Protein AF-A0A429Z694-F1 (afdb_monomer_lite)

Secondary structure (DSSP, 8-state):
-------TTTT--S-SEEEETT--TTSS-HHHHHHHT-TT-TTEEE--SS--EEE--SEEEE--SS-HHHHHHT-SS--TTT--HHHHHTT-S-EEEE-SSEEEEEEEETTTTEEEEP----EE----TTHHHHHHHTTTT--

Foldseek 3Di:
DDDDLQAPCQPPDQDQEEEAEADAAPSDAPVLLLLLLPQPDQANFGDYPPDGDGHNHNYYHYDHPDDLVVRQVPHPPDDPVPDDSLSNLVSDQWDWDDDPFWIWIWGQDPVVRDIDTDVDPGRGPPPDPVVVVVVVVVVVVPD

pLDDT: mean 74.24, std 19.43, range [31.03, 94.06]

Structure (mmCIF, N/CA/C/O backbone):
data_AF-A0A429Z694-F1
#
_entry.id   AF-A0A429Z694-F1
#
loop_
_atom_site.group_PDB
_atom_site.id
_atom_site.type_symbol
_atom_site.label_atom_id
_atom_site.label_alt_id
_atom_site.label_comp_id
_atom_site.label_asym_id
_atom_site.label_entity_id
_atom_site.label_seq_id
_atom_site.pdbx_PDB_ins_code
_atom_site.Cartn_x
_atom_site.Cartn_y
_atom_site.Cartn_z
_atom_site.occupancy
_atom_site.B_iso_or_equiv
_atom_site.auth_seq_id
_atom_site.auth_comp_id
_atom_site.auth_asym_id
_atom_site.auth_atom_id
_atom_site.pdbx_PDB_model_num
ATOM 1 N N . MET A 1 1 ? 11.829 -29.542 -0.706 1.00 31.03 1 MET A N 1
ATOM 2 C CA . MET A 1 1 ? 12.607 -29.026 -1.853 1.00 31.03 1 MET A CA 1
ATOM 3 C C . MET A 1 1 ? 12.353 -27.529 -1.932 1.00 31.03 1 MET A C 1
ATOM 5 O O . MET A 1 1 ? 11.199 -27.129 -1.916 1.00 31.03 1 MET A O 1
ATOM 9 N N . SER A 1 2 ? 13.403 -26.712 -1.870 1.00 41.84 2 SER A N 1
ATOM 10 C CA . SER A 1 2 ? 13.323 -25.251 -1.747 1.00 41.84 2 SER A CA 1
ATOM 11 C C . SER A 1 2 ? 12.949 -24.610 -3.086 1.00 41.84 2 SER A C 1
ATOM 13 O O . SER A 1 2 ? 13.814 -24.370 -3.930 1.00 41.84 2 SER A O 1
ATOM 15 N N . GLY A 1 3 ? 11.654 -24.370 -3.295 1.00 38.91 3 GLY A N 1
ATOM 16 C CA . GLY A 1 3 ? 11.150 -23.611 -4.436 1.00 38.91 3 GLY A CA 1
ATOM 17 C C . GLY A 1 3 ? 11.579 -22.153 -4.313 1.00 38.91 3 GLY A C 1
ATOM 18 O O . GLY A 1 3 ? 11.180 -21.458 -3.386 1.00 38.91 3 GLY A O 1
ATOM 19 N N . SER A 1 4 ? 12.451 -21.714 -5.216 1.00 44.25 4 SER A N 1
ATOM 20 C CA . SER A 1 4 ? 12.943 -20.340 -5.310 1.00 44.25 4 SER A CA 1
ATOM 21 C C . SER A 1 4 ? 11.768 -19.365 -5.485 1.00 44.25 4 SER A C 1
ATOM 23 O O . SER A 1 4 ? 11.182 -19.268 -6.564 1.00 44.25 4 SER A O 1
ATOM 25 N N . ASN A 1 5 ? 11.451 -18.666 -4.396 1.00 46.56 5 ASN A N 1
ATOM 26 C CA . ASN A 1 5 ? 10.331 -17.747 -4.192 1.00 46.56 5 ASN A CA 1
ATOM 27 C C . ASN A 1 5 ? 10.595 -16.341 -4.777 1.00 46.56 5 ASN A C 1
ATOM 29 O O . ASN A 1 5 ? 10.397 -15.342 -4.095 1.00 46.56 5 ASN A O 1
ATOM 33 N N . ASN A 1 6 ? 11.140 -16.259 -5.995 1.00 54.91 6 ASN A N 1
ATOM 34 C CA . ASN A 1 6 ? 11.692 -15.004 -6.529 1.00 54.91 6 ASN A CA 1
ATOM 35 C C . ASN A 1 6 ? 10.822 -14.309 -7.585 1.00 54.91 6 ASN A C 1
ATOM 37 O O . ASN A 1 6 ? 11.257 -13.301 -8.130 1.00 54.91 6 ASN A O 1
ATOM 41 N N . ASP A 1 7 ? 9.636 -14.827 -7.908 1.00 63.31 7 ASP A N 1
ATOM 42 C CA . ASP A 1 7 ? 8.807 -14.223 -8.955 1.00 63.31 7 ASP A CA 1
ATOM 43 C C . ASP A 1 7 ? 7.312 -14.550 -8.768 1.00 63.31 7 ASP A C 1
ATOM 45 O O . ASP A 1 7 ? 6.866 -15.625 -9.186 1.00 63.31 7 ASP A O 1
ATOM 49 N N . PRO A 1 8 ? 6.526 -13.653 -8.141 1.00 65.56 8 PRO A N 1
ATOM 50 C CA . PRO A 1 8 ? 5.093 -13.860 -7.934 1.00 65.56 8 PRO A CA 1
ATOM 51 C C . PRO A 1 8 ? 4.276 -13.857 -9.238 1.00 65.56 8 PRO A C 1
ATOM 53 O O . PRO A 1 8 ? 3.122 -14.275 -9.229 1.00 65.56 8 PRO A O 1
ATOM 56 N N . PHE A 1 9 ? 4.862 -13.451 -10.371 1.00 70.31 9 PHE A N 1
ATOM 57 C CA . PHE A 1 9 ? 4.170 -13.327 -11.657 1.00 70.31 9 PHE A CA 1
ATOM 58 C C . PHE A 1 9 ? 4.564 -14.413 -12.667 1.00 70.31 9 PHE A C 1
ATOM 60 O O . PHE A 1 9 ? 4.139 -14.378 -13.825 1.00 70.31 9 PHE A O 1
ATOM 67 N N . GLN A 1 10 ? 5.314 -15.433 -12.238 1.00 67.56 10 GLN A N 1
ATOM 68 C CA . GLN A 1 10 ? 5.791 -16.505 -13.114 1.00 67.56 10 GLN A CA 1
ATOM 69 C C . GLN A 1 10 ? 4.660 -17.195 -13.898 1.00 67.56 10 GLN A C 1
ATOM 71 O O . GLN A 1 10 ? 4.797 -17.455 -15.097 1.00 67.56 10 GLN A O 1
ATOM 76 N N . HIS A 1 11 ? 3.517 -17.423 -13.250 1.00 68.25 11 HIS A N 1
ATOM 77 C CA . HIS A 1 11 ? 2.340 -18.077 -13.833 1.00 68.25 11 HIS A CA 1
ATOM 78 C C . HIS A 1 11 ? 1.232 -17.100 -14.252 1.00 68.25 11 HIS A C 1
ATOM 80 O O . HIS A 1 11 ? 0.114 -17.522 -14.527 1.00 68.25 11 HIS A O 1
ATOM 86 N N . TYR A 1 12 ? 1.523 -15.797 -14.314 1.00 74.31 12 TYR A N 1
ATOM 87 C CA . TYR A 1 12 ? 0.561 -14.821 -14.816 1.00 74.31 12 TYR A CA 1
ATOM 88 C C . TYR A 1 12 ? 0.311 -15.050 -16.316 1.00 74.31 12 TYR A C 1
ATOM 90 O O . TYR A 1 12 ? 1.259 -15.189 -17.087 1.00 74.31 12 TYR A O 1
ATOM 98 N N . GLU A 1 13 ? -0.947 -15.108 -16.736 1.00 74.94 13 GLU A N 1
ATOM 99 C CA . GLU A 1 13 ? -1.385 -15.360 -18.120 1.00 74.94 13 GLU A CA 1
ATOM 100 C C . GLU A 1 13 ? -2.451 -14.336 -18.549 1.00 74.94 13 GLU A C 1
ATOM 102 O O . GLU A 1 13 ? -3.371 -14.651 -19.296 1.00 74.94 13 GLU A O 1
ATOM 107 N N . GLY A 1 14 ? -2.347 -13.095 -18.058 1.00 73.94 14 GLY A N 1
ATOM 108 C CA . GLY A 1 14 ? -3.289 -12.028 -18.414 1.00 73.94 14 GLY A CA 1
ATOM 109 C C . GLY A 1 14 ? -4.594 -12.066 -17.617 1.00 73.94 14 GLY A C 1
ATOM 110 O O . GLY A 1 14 ? -5.622 -11.597 -18.099 1.00 73.94 14 GLY A O 1
ATOM 111 N N . GLN A 1 15 ? -4.583 -12.632 -16.406 1.00 80.62 15 GLN A N 1
ATOM 112 C CA . GLN A 1 15 ? -5.759 -12.616 -15.538 1.00 80.62 15 GLN A CA 1
ATOM 113 C C . GLN A 1 15 ? -6.159 -11.171 -15.193 1.00 80.62 15 GLN A C 1
ATOM 115 O O . GLN A 1 15 ? -5.303 -10.321 -14.927 1.00 80.62 15 GLN A O 1
ATOM 120 N N . SER A 1 16 ? -7.469 -10.909 -15.165 1.00 80.88 16 SER A N 1
ATOM 121 C CA . SER A 1 16 ? -8.038 -9.600 -14.814 1.00 80.88 16 SER A CA 1
ATOM 122 C C . SER A 1 16 ? -7.928 -9.282 -13.321 1.00 80.88 16 SER A C 1
ATOM 124 O O . SER A 1 16 ? -7.855 -8.113 -12.948 1.00 80.88 16 SER A O 1
ATOM 126 N N . VAL A 1 17 ? -7.881 -10.310 -12.470 1.00 83.00 17 VAL A N 1
ATOM 127 C CA . VAL A 1 17 ? -7.754 -10.180 -11.015 1.00 83.00 17 VAL A CA 1
ATOM 128 C C . VAL A 1 17 ? -6.465 -10.842 -10.548 1.00 83.00 17 VAL A C 1
ATOM 130 O O . VAL A 1 17 ? -6.187 -11.988 -10.903 1.00 83.00 17 VAL A O 1
ATOM 133 N N . ILE A 1 18 ? -5.698 -10.130 -9.723 1.00 86.25 18 ILE A N 1
ATOM 134 C CA . ILE A 1 18 ? -4.485 -10.633 -9.074 1.00 86.25 18 ILE A CA 1
ATOM 135 C C . ILE A 1 18 ? -4.660 -10.557 -7.566 1.00 86.25 18 ILE A C 1
ATOM 137 O O . ILE A 1 18 ? -5.097 -9.538 -7.036 1.00 86.25 18 ILE A O 1
ATOM 141 N N . ILE A 1 19 ? -4.282 -11.631 -6.877 1.00 87.56 19 ILE A N 1
ATOM 142 C CA . ILE A 1 19 ? -4.252 -11.687 -5.417 1.00 87.56 19 ILE A CA 1
ATOM 143 C C . ILE A 1 19 ? -2.799 -11.886 -4.990 1.00 87.56 19 ILE A C 1
ATOM 145 O O . ILE A 1 19 ? -2.185 -12.903 -5.305 1.00 87.56 19 ILE A O 1
ATOM 149 N N . LEU A 1 20 ? -2.250 -10.898 -4.290 1.00 89.31 20 LEU A N 1
ATOM 150 C CA . LEU A 1 20 ? -0.939 -10.957 -3.655 1.00 89.31 20 LEU A CA 1
ATOM 151 C C . LEU A 1 20 ? -1.146 -11.275 -2.175 1.00 89.31 20 LEU A C 1
ATOM 153 O O . LEU A 1 20 ? -1.356 -10.374 -1.359 1.00 89.31 20 LEU A O 1
ATOM 157 N N . ASP A 1 21 ? -1.135 -12.566 -1.857 1.00 88.38 21 ASP A N 1
ATOM 158 C CA . ASP A 1 21 ? -1.363 -13.041 -0.495 1.00 88.38 21 ASP A CA 1
ATOM 159 C C . ASP A 1 21 ? -0.096 -12.939 0.371 1.00 88.38 21 ASP A C 1
ATOM 161 O O . ASP A 1 21 ? 1.019 -13.172 -0.098 1.00 88.38 21 ASP A O 1
ATOM 165 N N . GLU A 1 22 ? -0.279 -12.561 1.635 1.00 88.06 22 GLU A N 1
ATOM 166 C CA . GLU A 1 22 ? 0.765 -12.322 2.633 1.00 88.06 22 GLU A CA 1
ATOM 167 C C . GLU A 1 22 ? 1.960 -11.494 2.121 1.00 88.06 22 GLU A C 1
ATOM 169 O O . GLU A 1 22 ? 3.128 -11.811 2.385 1.00 88.06 22 GLU A O 1
ATOM 174 N N . LEU A 1 23 ? 1.700 -10.396 1.408 1.00 90.56 23 LEU A N 1
ATOM 175 C CA . LEU A 1 23 ? 2.763 -9.529 0.919 1.00 90.56 23 LEU A CA 1
ATOM 176 C C . LEU A 1 23 ? 3.540 -8.933 2.102 1.00 90.56 23 LEU A C 1
ATOM 178 O O . LEU A 1 23 ? 3.003 -8.211 2.944 1.00 90.56 23 LEU A O 1
ATOM 182 N N . ARG A 1 24 ? 4.846 -9.212 2.152 1.00 90.88 24 ARG A N 1
ATOM 183 C CA . ARG A 1 24 ? 5.773 -8.665 3.149 1.00 90.88 24 ARG A CA 1
ATOM 184 C C . ARG A 1 24 ? 6.727 -7.655 2.509 1.00 90.88 24 ARG A C 1
ATOM 186 O O . ARG A 1 24 ? 7.036 -7.757 1.318 1.00 90.88 24 ARG A O 1
ATOM 193 N N . PRO A 1 25 ? 7.259 -6.710 3.302 1.00 90.44 25 PRO A N 1
ATOM 194 C CA . PRO A 1 25 ? 8.284 -5.788 2.835 1.00 90.44 25 PRO A CA 1
ATOM 195 C C . PRO A 1 25 ? 9.484 -6.537 2.243 1.00 90.44 25 PRO A C 1
ATOM 197 O O . PRO A 1 25 ? 9.955 -7.516 2.826 1.00 90.44 25 PRO A O 1
ATOM 200 N N . ASN A 1 26 ? 10.023 -6.026 1.133 1.00 87.06 26 ASN A N 1
ATOM 201 C CA . ASN A 1 26 ? 11.171 -6.573 0.392 1.00 87.06 26 ASN A CA 1
ATOM 202 C C . ASN A 1 26 ? 10.927 -7.878 -0.395 1.00 87.06 26 ASN A C 1
ATOM 204 O O . ASN A 1 26 ? 11.887 -8.396 -0.959 1.00 87.06 26 ASN A O 1
ATOM 208 N N . ILE A 1 27 ? 9.696 -8.410 -0.466 1.00 87.19 27 ILE A N 1
ATOM 209 C CA . ILE A 1 27 ? 9.374 -9.489 -1.428 1.00 87.19 27 ILE A CA 1
ATOM 210 C C . ILE A 1 27 ? 9.410 -8.938 -2.858 1.00 87.19 27 ILE A C 1
ATOM 212 O O . ILE A 1 27 ? 10.035 -9.519 -3.739 1.00 87.19 27 ILE A O 1
ATOM 216 N N . ILE A 1 28 ? 8.752 -7.796 -3.067 1.00 86.69 28 ILE A N 1
ATOM 217 C CA . ILE A 1 28 ? 8.767 -7.039 -4.319 1.00 86.69 28 ILE A CA 1
ATOM 218 C C . ILE A 1 28 ? 9.567 -5.762 -4.061 1.00 86.69 28 ILE A C 1
ATOM 220 O O . ILE A 1 28 ? 9.393 -5.113 -3.024 1.00 86.69 28 ILE A O 1
ATOM 224 N N . ALA A 1 29 ? 10.463 -5.417 -4.984 1.00 88.00 29 ALA A N 1
ATOM 225 C CA . ALA A 1 29 ? 11.209 -4.167 -4.913 1.00 88.00 29 ALA A CA 1
ATOM 226 C C . ALA A 1 29 ? 10.244 -2.973 -4.958 1.00 88.00 29 ALA A C 1
ATOM 228 O O . ALA A 1 29 ? 9.230 -3.012 -5.651 1.00 88.00 29 ALA A O 1
ATOM 229 N N . TYR A 1 30 ? 10.543 -1.907 -4.217 1.00 89.88 30 TYR A N 1
ATOM 230 C CA . TYR A 1 30 ? 9.608 -0.793 -4.045 1.00 89.88 30 TYR A CA 1
ATOM 231 C C . TYR A 1 30 ? 9.190 -0.146 -5.371 1.00 89.88 30 TYR A C 1
ATOM 233 O O . TYR A 1 30 ? 8.007 0.058 -5.616 1.00 89.88 30 TYR A O 1
ATOM 241 N N . ASN A 1 31 ? 10.148 0.091 -6.264 1.00 87.38 31 ASN A N 1
ATOM 242 C CA . ASN A 1 31 ? 9.903 0.612 -7.606 1.00 87.38 31 ASN A CA 1
ATOM 243 C C . ASN A 1 31 ? 8.990 -0.303 -8.444 1.00 87.38 31 ASN A C 1
ATOM 245 O O . ASN A 1 31 ? 8.130 0.191 -9.168 1.00 87.38 31 ASN A O 1
ATOM 249 N N . GLU A 1 32 ? 9.156 -1.622 -8.342 1.00 84.81 32 GLU A N 1
ATOM 250 C CA . GLU A 1 32 ? 8.311 -2.594 -9.042 1.00 84.81 32 GLU A CA 1
ATOM 251 C C . GLU A 1 32 ? 6.906 -2.633 -8.437 1.00 84.81 32 GLU A C 1
ATOM 253 O O . GLU A 1 32 ? 5.923 -2.629 -9.172 1.00 84.81 32 GLU A O 1
ATOM 258 N N . LEU A 1 33 ? 6.794 -2.561 -7.108 1.00 89.00 33 LEU A N 1
ATOM 259 C CA . LEU A 1 33 ? 5.510 -2.453 -6.418 1.00 89.00 33 LEU A CA 1
ATOM 260 C C . LEU A 1 33 ? 4.745 -1.197 -6.857 1.00 89.00 33 LEU A C 1
ATOM 262 O O . LEU A 1 33 ? 3.551 -1.274 -7.131 1.00 89.00 33 LEU A O 1
ATOM 266 N N . LEU A 1 34 ? 5.427 -0.052 -6.970 1.00 89.50 34 LEU A N 1
ATOM 267 C CA . LEU A 1 34 ? 4.815 1.182 -7.463 1.00 89.50 34 LEU A CA 1
ATOM 268 C C . LEU A 1 34 ? 4.305 1.043 -8.899 1.00 89.50 34 LEU A C 1
ATOM 270 O O . LEU A 1 34 ? 3.248 1.584 -9.196 1.00 89.50 34 LEU A O 1
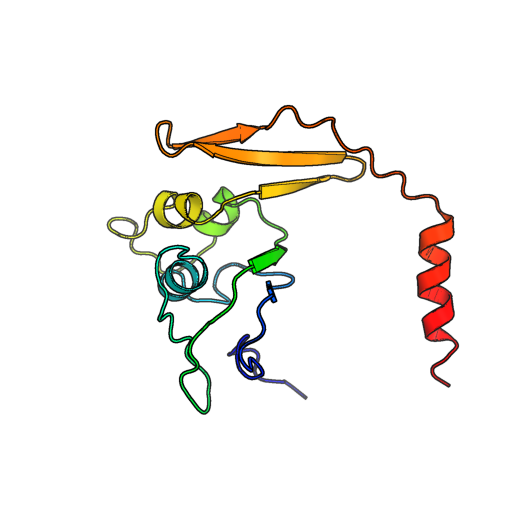ATOM 274 N N . LYS A 1 35 ? 5.021 0.331 -9.777 1.00 85.25 35 LYS A N 1
ATOM 275 C CA . LYS A 1 35 ? 4.559 0.079 -11.150 1.00 85.25 35 LYS A CA 1
ATOM 276 C C . LYS A 1 35 ? 3.343 -0.840 -11.171 1.00 85.25 35 LYS A C 1
ATOM 278 O O . LYS A 1 35 ? 2.374 -0.528 -11.845 1.00 85.25 35 LYS A O 1
ATOM 283 N N . ILE A 1 36 ? 3.387 -1.943 -10.422 1.00 84.56 36 ILE A N 1
ATOM 284 C CA . ILE A 1 36 ? 2.301 -2.934 -10.356 1.00 84.56 36 ILE A CA 1
ATOM 285 C C . ILE A 1 36 ? 0.999 -2.292 -9.877 1.00 84.56 36 ILE A C 1
ATOM 287 O O . ILE A 1 36 ? -0.061 -2.597 -10.409 1.00 84.56 36 ILE A O 1
ATOM 291 N N . LEU A 1 37 ? 1.078 -1.409 -8.880 1.00 87.31 37 LEU A N 1
ATOM 292 C CA . LEU A 1 37 ? -0.089 -0.742 -8.303 1.00 87.31 37 LEU A CA 1
ATOM 293 C C . LEU A 1 37 ? -0.455 0.565 -9.006 1.00 87.31 37 LEU A C 1
ATOM 295 O O . LEU A 1 37 ? -1.337 1.269 -8.531 1.00 87.31 37 LEU A O 1
ATOM 299 N N . ASP A 1 38 ? 0.228 0.942 -10.087 1.00 83.75 38 ASP A N 1
ATOM 300 C CA . ASP A 1 38 ? -0.072 2.191 -10.777 1.00 83.75 38 ASP A CA 1
ATOM 301 C C . ASP A 1 38 ? -1.358 2.064 -11.612 1.00 83.75 38 ASP A C 1
ATOM 303 O O . ASP A 1 38 ? -1.346 1.370 -12.632 1.00 83.75 38 ASP A O 1
ATOM 307 N N . PRO A 1 39 ? -2.454 2.762 -11.257 1.00 70.12 39 PRO A N 1
ATOM 308 C CA . PRO A 1 39 ? -3.701 2.683 -12.015 1.00 70.12 39 PRO A CA 1
ATOM 309 C C . PRO A 1 39 ? -3.610 3.361 -13.391 1.00 70.12 39 PRO A C 1
ATOM 311 O O . PRO A 1 39 ? -4.494 3.182 -14.226 1.00 70.12 39 PRO A O 1
ATOM 314 N N . HIS A 1 40 ? -2.576 4.171 -13.641 1.00 67.94 40 HIS A N 1
ATOM 315 C CA . HIS A 1 40 ? -2.434 4.950 -14.873 1.00 67.94 40 HIS A CA 1
ATOM 316 C C . HIS A 1 40 ? -1.509 4.306 -15.906 1.00 67.94 40 HIS A C 1
ATOM 318 O O . HIS A 1 40 ? -1.348 4.849 -17.001 1.00 67.94 40 HIS A O 1
ATOM 324 N N . THR A 1 41 ? -0.888 3.173 -15.577 1.00 60.97 41 THR A N 1
ATOM 325 C CA . THR A 1 41 ? 0.042 2.507 -16.489 1.00 60.97 41 THR A CA 1
ATOM 326 C C . THR A 1 41 ? -0.651 1.326 -17.160 1.00 60.97 41 THR A C 1
ATOM 328 O O . THR A 1 41 ? -0.876 0.293 -16.543 1.00 60.97 41 THR A O 1
ATOM 331 N N . PHE A 1 42 ? -0.975 1.472 -18.446 1.00 53.97 42 PHE A N 1
ATOM 332 C CA . PHE A 1 42 ? -1.599 0.411 -19.251 1.00 53.97 42 PHE A CA 1
ATOM 333 C C . PHE A 1 42 ? -0.599 -0.659 -19.728 1.00 53.97 42 PHE A C 1
ATOM 335 O O . PHE A 1 42 ? -1.006 -1.757 -20.091 1.00 53.97 42 PHE A O 1
ATOM 342 N N . ASP A 1 43 ? 0.704 -0.358 -19.671 1.00 55.69 43 ASP A N 1
ATOM 343 C CA . ASP A 1 43 ? 1.792 -1.201 -20.182 1.00 55.69 43 ASP A CA 1
ATOM 344 C C . ASP A 1 43 ? 2.795 -1.583 -19.077 1.00 55.69 43 ASP A C 1
ATOM 346 O O . ASP A 1 43 ? 4.015 -1.481 -19.247 1.00 55.69 43 ASP A O 1
ATOM 350 N N . VAL A 1 44 ? 2.311 -1.986 -17.895 1.00 57.06 44 VAL A N 1
ATOM 351 C CA . VAL A 1 44 ? 3.212 -2.468 -16.837 1.00 57.06 44 VAL A CA 1
ATOM 352 C C . VAL A 1 44 ? 3.751 -3.829 -17.251 1.00 57.06 44 VAL A C 1
ATOM 354 O O . VAL A 1 44 ? 3.050 -4.834 -17.236 1.00 57.06 44 VAL A O 1
ATOM 357 N N . VAL A 1 45 ? 5.024 -3.873 -17.616 1.00 57.12 45 VAL A N 1
ATOM 358 C CA . VAL A 1 45 ? 5.729 -5.125 -17.858 1.00 57.12 45 VAL A CA 1
ATOM 359 C C . VAL A 1 45 ? 6.291 -5.613 -16.534 1.00 57.12 45 VAL A C 1
ATOM 361 O O . VAL A 1 45 ? 7.225 -5.011 -16.004 1.00 57.12 45 VAL A O 1
ATOM 364 N N . VAL A 1 46 ? 5.741 -6.703 -16.007 1.00 58.53 46 VAL A N 1
ATOM 365 C CA . VAL A 1 46 ? 6.291 -7.315 -14.797 1.00 58.53 46 VAL A CA 1
ATOM 366 C C . VAL A 1 46 ? 7.370 -8.309 -15.197 1.00 58.53 46 VAL A C 1
ATOM 368 O O . VAL A 1 46 ? 7.177 -9.136 -16.098 1.00 58.53 46 VAL A O 1
ATOM 371 N N . SER A 1 47 ? 8.534 -8.196 -14.555 1.00 51.72 47 SER A N 1
ATOM 372 C CA . SER A 1 47 ? 9.653 -9.093 -14.815 1.00 51.72 47 SER A CA 1
ATOM 373 C C . SER A 1 47 ? 9.252 -10.518 -14.456 1.00 51.72 47 SER A C 1
ATOM 375 O O . SER A 1 47 ? 8.877 -10.764 -13.310 1.00 51.72 47 SER A O 1
ATOM 377 N N . SER A 1 48 ? 9.386 -11.449 -15.400 1.00 52.81 48 SER A N 1
ATOM 378 C CA . SER A 1 48 ? 9.324 -12.870 -15.086 1.00 52.81 48 SER A CA 1
ATOM 379 C C . SER A 1 48 ? 10.554 -13.616 -15.583 1.00 52.81 48 SER A C 1
ATOM 381 O O . SER A 1 48 ? 11.188 -13.205 -16.554 1.00 52.81 48 SER A O 1
ATOM 383 N N . ARG A 1 49 ? 10.899 -14.726 -14.911 1.00 44.62 49 ARG A N 1
ATOM 384 C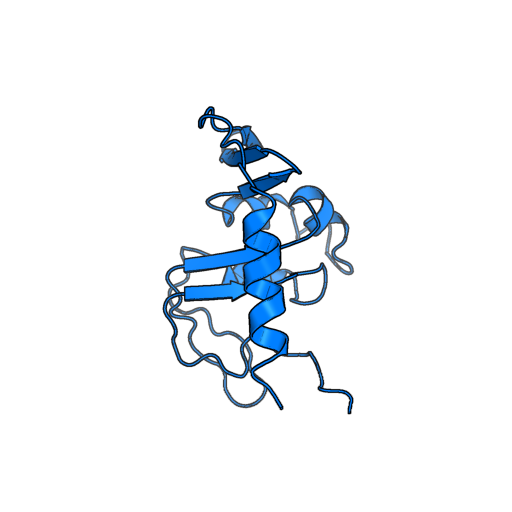 CA . ARG A 1 49 ? 12.106 -15.537 -15.171 1.00 44.62 49 ARG A CA 1
ATOM 385 C C . ARG A 1 49 ? 12.329 -15.932 -16.634 1.00 44.62 49 ARG A C 1
ATOM 387 O O . ARG A 1 49 ? 13.477 -16.161 -17.005 1.00 44.62 49 ARG A O 1
ATOM 394 N N . TYR A 1 50 ? 11.268 -16.040 -17.436 1.00 40.44 50 TYR A N 1
ATOM 395 C CA . TYR A 1 50 ? 11.364 -16.502 -18.825 1.00 40.44 50 TYR A CA 1
ATOM 396 C C . TYR A 1 50 ? 10.916 -15.462 -19.857 1.00 40.44 50 TYR A C 1
ATOM 398 O O . TYR A 1 50 ? 11.522 -15.399 -20.920 1.00 40.44 50 TYR A O 1
ATOM 406 N N . PHE A 1 51 ? 9.919 -14.623 -19.550 1.00 45.28 51 PHE A N 1
ATOM 407 C CA . PHE A 1 51 ? 9.456 -13.550 -20.435 1.00 45.28 51 PHE A CA 1
ATOM 408 C C . PHE A 1 51 ? 8.833 -12.413 -19.631 1.00 45.28 51 PHE A C 1
ATOM 410 O O . PHE A 1 51 ? 8.056 -12.647 -18.717 1.00 45.28 51 PHE A O 1
ATOM 417 N N . ASN A 1 52 ? 9.131 -11.183 -20.019 1.00 52.22 52 ASN A N 1
ATOM 418 C CA . ASN A 1 52 ? 8.424 -9.989 -19.581 1.00 52.22 52 ASN A CA 1
ATOM 419 C C . ASN A 1 52 ? 6.945 -10.071 -20.001 1.00 52.22 52 ASN A C 1
ATOM 421 O O . ASN A 1 52 ? 6.667 -10.218 -21.192 1.00 52.22 52 ASN A O 1
ATOM 425 N N . LYS A 1 53 ? 6.007 -10.006 -19.046 1.00 61.41 53 LYS A N 1
ATOM 426 C CA . LYS A 1 53 ? 4.567 -10.149 -19.325 1.00 61.41 53 LYS A CA 1
ATOM 427 C C . LYS A 1 53 ? 3.838 -8.818 -19.121 1.00 61.41 53 LYS A C 1
ATOM 429 O O . LYS A 1 53 ? 4.058 -8.190 -18.082 1.00 61.41 53 LYS A O 1
ATOM 434 N N . PRO A 1 54 ? 2.987 -8.382 -20.070 1.00 62.56 54 PRO A N 1
ATOM 435 C CA . PRO A 1 54 ? 2.145 -7.212 -19.867 1.00 62.56 54 PRO A CA 1
ATOM 436 C C . PRO A 1 54 ? 1.113 -7.533 -18.784 1.00 62.56 54 PRO A C 1
ATOM 438 O O . PRO A 1 54 ? 0.373 -8.508 -18.895 1.00 62.56 54 PRO A O 1
ATOM 441 N N . LEU A 1 55 ? 1.093 -6.738 -17.722 1.00 66.94 55 LEU A N 1
ATOM 442 C CA . LEU A 1 55 ? 0.100 -6.792 -16.662 1.00 66.94 55 LEU A CA 1
ATOM 443 C C . LEU A 1 55 ? -1.180 -6.134 -17.178 1.00 66.94 55 LEU A C 1
ATOM 445 O O . LEU A 1 55 ? -1.213 -4.931 -17.406 1.00 66.94 55 LEU A O 1
ATOM 449 N N . THR A 1 56 ? -2.232 -6.922 -17.372 1.00 68.44 56 THR A N 1
ATOM 450 C CA . THR A 1 56 ? -3.555 -6.442 -17.822 1.00 68.44 56 THR A CA 1
ATOM 451 C C . THR A 1 56 ? -4.585 -6.519 -16.691 1.00 68.44 56 THR A C 1
ATOM 453 O O . THR A 1 56 ? -5.792 -6.490 -16.920 1.00 68.44 56 THR A O 1
ATOM 456 N N . ALA A 1 57 ? -4.118 -6.670 -15.450 1.00 72.19 57 ALA A N 1
ATOM 457 C CA . ALA A 1 57 ? -4.993 -6.797 -14.299 1.00 72.19 57 ALA A CA 1
ATOM 458 C C . ALA A 1 57 ? -5.755 -5.493 -14.059 1.00 72.19 57 ALA A C 1
ATOM 460 O O . ALA A 1 57 ? -5.165 -4.426 -13.920 1.00 72.19 57 ALA A O 1
ATOM 461 N N . THR A 1 58 ? -7.076 -5.602 -13.983 1.00 79.00 58 THR A N 1
ATOM 462 C CA . THR A 1 58 ? -7.974 -4.500 -13.633 1.00 79.00 58 THR A CA 1
ATOM 463 C C . THR A 1 58 ? -8.132 -4.364 -12.124 1.00 79.00 58 THR A C 1
ATOM 465 O O . THR A 1 58 ? -8.524 -3.310 -11.638 1.00 79.00 58 THR A O 1
ATOM 468 N N . THR A 1 59 ? -7.875 -5.438 -11.371 1.00 83.94 59 THR A N 1
ATOM 469 C CA . THR A 1 59 ? -8.053 -5.465 -9.917 1.00 83.94 59 THR A CA 1
ATOM 470 C C . THR A 1 59 ? -6.908 -6.214 -9.255 1.00 83.94 59 THR A C 1
ATOM 472 O O . THR A 1 59 ? -6.610 -7.356 -9.606 1.00 83.94 59 THR A O 1
ATOM 475 N N . ILE A 1 60 ? -6.288 -5.577 -8.263 1.00 88.44 60 ILE A N 1
ATOM 476 C CA . ILE A 1 60 ? -5.213 -6.161 -7.463 1.00 88.44 60 ILE A CA 1
ATOM 477 C C . ILE A 1 60 ? -5.648 -6.134 -6.003 1.00 88.44 60 ILE A C 1
ATOM 479 O O . ILE A 1 60 ? -5.925 -5.076 -5.445 1.00 88.44 60 ILE A O 1
ATOM 483 N N . ILE A 1 61 ? -5.701 -7.308 -5.387 1.00 91.00 61 ILE A N 1
ATOM 484 C CA . ILE A 1 61 ? -5.999 -7.478 -3.968 1.00 91.00 61 ILE A CA 1
ATOM 485 C C . ILE A 1 61 ? -4.700 -7.865 -3.278 1.00 91.00 61 ILE A C 1
ATOM 487 O O . ILE A 1 61 ? -4.030 -8.809 -3.690 1.00 91.00 61 ILE A O 1
ATOM 491 N N . ILE A 1 62 ? -4.343 -7.141 -2.223 1.00 92.75 62 ILE A N 1
ATOM 492 C CA . ILE A 1 62 ? -3.148 -7.415 -1.428 1.00 92.75 62 ILE A CA 1
ATOM 493 C C . ILE A 1 62 ? -3.584 -7.713 -0.004 1.00 92.75 62 ILE A C 1
ATOM 495 O O . ILE A 1 62 ? -4.300 -6.914 0.600 1.00 92.75 62 ILE A O 1
ATOM 499 N N . THR A 1 63 ? -3.105 -8.817 0.557 1.00 93.12 63 THR A N 1
ATOM 500 C CA . THR A 1 63 ? -3.200 -9.068 1.997 1.00 93.12 63 THR A CA 1
ATOM 501 C C . THR A 1 63 ? -1.818 -8.872 2.617 1.00 93.12 63 THR A C 1
ATOM 503 O O . THR A 1 63 ? -0.787 -9.223 2.044 1.00 93.12 63 THR A O 1
ATOM 506 N N . THR A 1 64 ? -1.765 -8.234 3.782 1.00 94.06 64 THR A N 1
ATOM 507 C CA . THR A 1 64 ? -0.511 -7.964 4.495 1.00 94.06 64 THR A CA 1
ATOM 508 C C . THR A 1 64 ? -0.780 -7.917 5.997 1.00 94.06 64 THR A C 1
ATOM 510 O O . THR A 1 64 ? -1.807 -7.381 6.415 1.00 94.06 64 THR A O 1
ATOM 513 N N . PRO A 1 65 ? 0.139 -8.425 6.840 1.00 92.62 65 PRO A N 1
ATOM 514 C CA . PRO A 1 65 ? 0.027 -8.295 8.292 1.00 92.62 65 PRO A CA 1
ATOM 515 C C . PRO A 1 65 ? 0.394 -6.887 8.798 1.00 92.62 65 PRO A C 1
ATOM 517 O O . PRO A 1 65 ? 0.366 -6.644 10.004 1.00 92.62 65 PRO A O 1
ATOM 520 N N . TYR A 1 66 ? 0.803 -5.973 7.912 1.00 92.69 66 TYR A N 1
ATOM 521 C CA . TYR A 1 66 ? 1.257 -4.630 8.265 1.00 92.69 66 TYR A CA 1
ATOM 522 C C . TYR A 1 66 ? 0.329 -3.553 7.698 1.00 92.69 66 TYR A C 1
ATOM 524 O O . TYR A 1 66 ? -0.001 -3.620 6.512 1.00 92.69 66 TYR A O 1
ATOM 532 N N . PRO A 1 67 ? -0.003 -2.506 8.478 1.00 91.81 67 PRO A N 1
ATOM 533 C CA . PRO A 1 67 ? -0.638 -1.316 7.923 1.00 91.81 67 PRO A CA 1
ATOM 534 C C . PRO A 1 67 ? 0.309 -0.616 6.926 1.00 91.81 67 PRO A C 1
ATOM 536 O O . PRO A 1 67 ? 1.531 -0.724 7.084 1.00 91.81 67 PRO A O 1
ATOM 539 N N . PRO A 1 68 ? -0.209 0.147 5.940 1.00 92.31 68 PRO A N 1
ATOM 540 C CA . PRO A 1 68 ? 0.595 0.722 4.852 1.00 92.31 68 PRO A CA 1
ATOM 541 C C . PRO A 1 68 ? 1.823 1.521 5.306 1.00 92.31 68 PRO A C 1
ATOM 543 O O . PRO A 1 68 ? 2.898 1.389 4.723 1.00 92.31 68 PRO A O 1
ATOM 546 N N . TYR A 1 69 ? 1.693 2.297 6.386 1.00 91.50 69 TYR A N 1
ATOM 547 C CA . TYR A 1 69 ? 2.805 3.054 6.967 1.00 91.50 69 TYR A CA 1
ATOM 548 C C . TYR A 1 69 ? 3.933 2.156 7.468 1.00 91.50 69 TYR A C 1
ATOM 550 O O . TYR A 1 69 ? 5.092 2.322 7.086 1.00 91.50 69 TYR A O 1
ATOM 558 N N . LEU A 1 70 ? 3.583 1.150 8.269 1.00 92.62 70 LEU A N 1
ATOM 559 C CA . LEU A 1 70 ? 4.560 0.218 8.816 1.00 92.62 70 LEU A CA 1
ATOM 560 C C . LEU A 1 70 ? 5.153 -0.678 7.722 1.00 92.62 70 LEU A C 1
ATOM 562 O O . LEU A 1 70 ? 6.311 -1.082 7.817 1.00 92.62 70 LEU A O 1
ATOM 566 N N . PHE A 1 71 ? 4.369 -0.989 6.685 1.00 93.81 71 PHE A N 1
ATOM 567 C CA . PHE A 1 71 ? 4.856 -1.700 5.510 1.00 93.81 71 PHE A CA 1
ATOM 568 C C . PHE A 1 71 ? 5.987 -0.912 4.843 1.00 93.81 71 PHE A C 1
ATOM 570 O O . PHE A 1 71 ? 7.071 -1.466 4.672 1.00 93.81 71 PHE A O 1
ATOM 577 N N . PHE A 1 72 ? 5.764 0.375 4.542 1.00 92.50 72 PHE A N 1
ATOM 578 C CA . PHE A 1 72 ? 6.764 1.249 3.923 1.00 92.50 72 PHE A CA 1
ATOM 579 C C . PHE A 1 72 ? 8.021 1.401 4.791 1.00 92.50 72 PHE A C 1
ATOM 581 O O . PHE A 1 72 ? 9.128 1.207 4.296 1.00 92.50 72 PHE A O 1
ATOM 588 N N . GLU A 1 73 ? 7.870 1.657 6.095 1.00 91.81 73 GLU A N 1
ATOM 589 C CA . GLU A 1 73 ? 9.010 1.795 7.017 1.00 91.81 73 GLU A CA 1
ATOM 590 C C . GLU A 1 73 ? 9.905 0.550 7.089 1.00 91.81 73 GLU A C 1
ATOM 592 O O . GLU A 1 73 ? 11.101 0.649 7.369 1.00 91.81 73 GLU A O 1
ATOM 597 N N . LYS A 1 74 ? 9.332 -0.636 6.868 1.00 93.19 74 LYS A N 1
ATOM 598 C CA . LYS A 1 74 ? 10.051 -1.915 6.923 1.00 93.19 74 LYS A CA 1
ATOM 599 C C . LYS A 1 74 ? 10.747 -2.283 5.608 1.00 93.19 74 LYS A C 1
ATOM 601 O O . LYS A 1 74 ? 11.473 -3.287 5.577 1.00 93.19 74 LYS A O 1
ATOM 606 N N . ILE A 1 75 ? 10.549 -1.517 4.536 1.00 92.25 75 ILE A N 1
ATOM 607 C CA . ILE A 1 75 ? 11.292 -1.707 3.288 1.00 92.25 75 ILE A CA 1
ATOM 608 C C . ILE A 1 75 ? 12.736 -1.238 3.506 1.00 92.25 75 ILE A C 1
ATOM 610 O O . ILE A 1 75 ? 13.001 -0.158 4.029 1.00 92.25 75 ILE A O 1
ATOM 614 N N . LYS A 1 76 ? 13.692 -2.086 3.137 1.00 90.38 76 LYS A N 1
ATOM 615 C CA . LYS A 1 76 ? 15.126 -1.838 3.270 1.00 90.38 76 LYS A CA 1
ATOM 616 C C . LYS A 1 76 ? 15.685 -1.323 1.947 1.00 90.38 76 LYS A C 1
ATOM 618 O O . LYS A 1 76 ? 15.217 -1.710 0.885 1.00 90.38 76 LYS A O 1
ATOM 623 N N . GLY A 1 77 ? 16.733 -0.504 2.024 1.00 86.94 77 GLY A N 1
ATOM 624 C CA . GLY A 1 77 ? 17.444 -0.018 0.837 1.00 86.94 77 GLY A CA 1
ATOM 625 C C . GLY A 1 77 ? 16.725 1.089 0.063 1.00 86.94 77 GLY A C 1
ATOM 626 O O . GLY A 1 77 ? 17.106 1.348 -1.070 1.00 86.94 77 GLY A O 1
ATOM 627 N N . LEU A 1 78 ? 15.715 1.726 0.665 1.00 88.75 78 LEU A N 1
ATOM 628 C CA . LEU A 1 78 ? 15.075 2.914 0.101 1.00 88.75 78 LEU A CA 1
ATOM 629 C C . LEU A 1 78 ? 15.994 4.132 0.185 1.00 88.75 78 LEU A C 1
ATOM 631 O O . LEU A 1 78 ? 16.624 4.372 1.224 1.00 88.75 78 LEU A O 1
ATOM 635 N N . ASP A 1 79 ? 15.992 4.935 -0.872 1.00 89.12 79 ASP A N 1
ATOM 636 C CA . ASP A 1 79 ? 16.562 6.273 -0.850 1.00 89.12 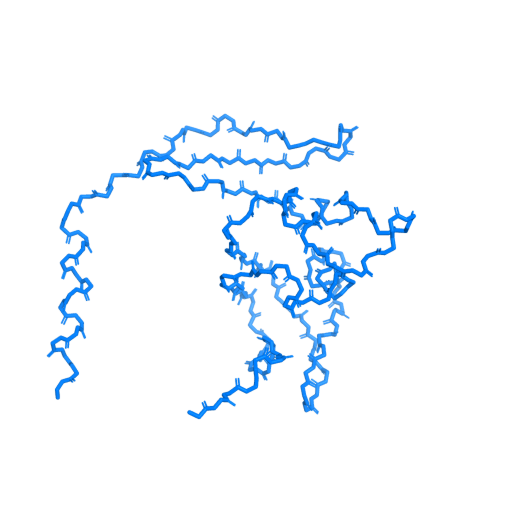79 ASP A CA 1
ATOM 637 C C . ASP A 1 79 ? 15.551 7.219 -0.201 1.00 89.12 79 ASP A C 1
ATOM 639 O O . ASP A 1 79 ? 14.558 7.608 -0.803 1.00 89.12 79 ASP A O 1
ATOM 643 N N . LYS A 1 80 ? 15.790 7.620 1.048 1.00 83.31 80 LYS A N 1
ATOM 644 C CA . LYS A 1 80 ? 14.844 8.464 1.792 1.00 83.31 80 LYS A CA 1
ATOM 645 C C . LYS A 1 80 ? 14.658 9.859 1.191 1.00 83.31 80 LYS A C 1
ATOM 647 O O . LYS A 1 80 ? 13.707 10.543 1.582 1.00 83.31 80 LYS A O 1
ATOM 652 N N . GLU A 1 81 ? 15.535 10.319 0.300 1.00 84.50 81 GLU A N 1
ATOM 653 C CA . GLU A 1 81 ? 15.368 11.599 -0.390 1.00 84.50 81 GLU A CA 1
ATOM 654 C C . GLU A 1 81 ? 14.356 11.486 -1.534 1.00 84.50 81 GLU A C 1
ATOM 656 O O . GLU A 1 81 ? 13.532 12.389 -1.698 1.00 84.50 81 GLU A O 1
ATOM 661 N N . ILE A 1 82 ? 14.356 10.352 -2.240 1.00 86.69 82 ILE A N 1
ATOM 662 C CA . ILE A 1 82 ? 13.578 10.116 -3.465 1.00 86.69 82 ILE A CA 1
ATOM 663 C C . ILE A 1 82 ? 12.329 9.263 -3.201 1.00 86.69 82 ILE A C 1
ATOM 665 O O . ILE A 1 82 ? 11.231 9.615 -3.643 1.00 86.69 82 ILE A O 1
ATOM 669 N N . ASP A 1 83 ? 12.481 8.162 -2.469 1.00 89.38 83 ASP A N 1
ATOM 670 C CA . ASP A 1 83 ? 11.425 7.208 -2.142 1.00 89.38 83 ASP A CA 1
ATOM 671 C C . ASP A 1 83 ? 10.592 7.735 -0.976 1.00 89.38 83 ASP A C 1
ATOM 673 O O . ASP A 1 83 ? 11.053 7.876 0.164 1.00 89.38 83 ASP A O 1
ATOM 677 N N . LYS A 1 84 ? 9.326 8.040 -1.261 1.00 92.06 84 LYS A N 1
ATOM 678 C CA . LYS A 1 84 ? 8.411 8.647 -0.292 1.00 92.06 84 LYS A CA 1
ATOM 679 C C . LYS A 1 84 ? 7.164 7.805 -0.145 1.00 92.06 84 LYS A C 1
ATOM 681 O O . LYS A 1 84 ? 6.553 7.416 -1.132 1.00 92.06 84 LYS A O 1
ATOM 686 N N . ALA A 1 85 ? 6.709 7.635 1.092 1.00 90.19 85 ALA A N 1
ATOM 687 C CA . ALA A 1 85 ? 5.553 6.802 1.401 1.00 90.19 85 ALA A CA 1
ATOM 688 C C . ALA A 1 85 ? 4.289 7.195 0.608 1.00 90.19 85 ALA A C 1
ATOM 690 O O . ALA A 1 85 ? 3.568 6.321 0.128 1.00 90.19 85 ALA A O 1
ATOM 691 N N . PHE A 1 86 ? 4.080 8.497 0.366 1.00 90.44 86 PHE A N 1
ATOM 692 C CA . PHE A 1 86 ? 2.953 9.000 -0.429 1.00 90.44 86 PHE A CA 1
ATOM 693 C C . PHE A 1 86 ? 2.913 8.431 -1.861 1.00 90.44 86 PHE A C 1
ATOM 695 O O . PHE A 1 86 ? 1.835 8.329 -2.445 1.00 90.44 86 PHE A O 1
ATOM 702 N N . GLN A 1 87 ? 4.058 8.045 -2.446 1.00 90.44 87 GLN A N 1
ATOM 703 C CA . GLN A 1 87 ? 4.104 7.430 -3.778 1.00 90.44 87 GLN A CA 1
ATOM 704 C C . GLN A 1 87 ? 3.350 6.098 -3.781 1.00 90.44 87 GLN A C 1
ATOM 706 O O . GLN A 1 87 ? 2.640 5.803 -4.742 1.00 90.44 87 GLN A O 1
ATOM 711 N N . LEU A 1 88 ? 3.459 5.330 -2.695 1.00 91.88 88 LEU A N 1
ATOM 712 C CA . LEU A 1 88 ? 2.693 4.104 -2.506 1.00 91.88 88 LEU A CA 1
ATOM 713 C C . LEU A 1 88 ? 1.244 4.422 -2.145 1.00 91.88 88 LEU A C 1
ATOM 715 O O . LEU A 1 88 ? 0.337 3.868 -2.749 1.00 91.88 88 LEU A O 1
ATOM 719 N N . TYR A 1 89 ? 1.013 5.333 -1.198 1.00 92.19 89 TYR A N 1
ATOM 720 C CA . TYR A 1 89 ? -0.335 5.588 -0.682 1.00 92.19 89 TYR A CA 1
ATOM 721 C C . TYR A 1 89 ? -1.311 6.077 -1.752 1.00 92.19 89 TYR A C 1
ATOM 723 O O . TYR A 1 89 ? -2.454 5.641 -1.772 1.00 92.19 89 TYR A O 1
ATOM 731 N N . ARG A 1 90 ? -0.846 6.892 -2.706 1.00 89.88 90 ARG A N 1
ATOM 732 C CA . ARG A 1 90 ? -1.653 7.365 -3.845 1.00 89.88 90 ARG A CA 1
ATOM 733 C C . ARG A 1 90 ? -2.100 6.266 -4.815 1.00 89.88 90 ARG A C 1
ATOM 735 O O . ARG A 1 90 ? -2.930 6.536 -5.673 1.00 89.88 90 ARG A O 1
ATOM 742 N N . ARG A 1 91 ? -1.510 5.075 -4.719 1.00 90.38 91 ARG A N 1
ATOM 743 C CA . ARG A 1 91 ? -1.832 3.890 -5.527 1.00 90.38 91 ARG A CA 1
ATOM 744 C C . ARG A 1 91 ? -2.727 2.899 -4.779 1.00 90.38 91 ARG A C 1
ATOM 746 O O . ARG A 1 91 ? -3.130 1.890 -5.342 1.00 90.38 91 ARG A O 1
ATOM 753 N N . LEU A 1 92 ? -3.025 3.171 -3.508 1.00 91.00 92 LEU A N 1
ATOM 754 C CA . LEU A 1 92 ? -3.940 2.374 -2.702 1.00 91.00 92 LEU A CA 1
ATOM 755 C C . LEU A 1 92 ? -5.326 3.013 -2.775 1.00 91.00 92 LEU A C 1
ATOM 757 O O . LEU A 1 92 ? -5.577 4.024 -2.126 1.00 91.00 92 LEU A O 1
ATOM 761 N N . GLU A 1 93 ? -6.211 2.422 -3.574 1.00 90.12 93 GLU A N 1
ATOM 762 C CA . GLU A 1 93 ? -7.583 2.915 -3.738 1.00 90.12 93 GLU A CA 1
ATOM 763 C C . GLU A 1 93 ? -8.405 2.731 -2.456 1.00 90.12 93 GLU A C 1
ATOM 765 O O . GLU A 1 93 ? -9.037 3.667 -1.974 1.00 90.12 93 GLU A O 1
ATOM 770 N N . LYS A 1 94 ? -8.345 1.534 -1.865 1.00 90.25 94 LYS A N 1
ATOM 771 C CA . LYS A 1 94 ? -9.047 1.196 -0.627 1.00 90.25 94 LYS A CA 1
ATOM 772 C C . LYS A 1 94 ? -8.158 0.360 0.280 1.00 90.25 94 LYS A C 1
ATOM 774 O O . LYS A 1 94 ? -7.456 -0.542 -0.175 1.00 90.25 94 LYS A O 1
ATOM 779 N N . ILE A 1 95 ? -8.216 0.643 1.576 1.00 93.00 95 ILE A N 1
ATOM 780 C CA . ILE A 1 95 ? -7.540 -0.136 2.613 1.00 93.00 95 ILE A CA 1
ATOM 781 C C . ILE A 1 95 ? -8.592 -0.652 3.579 1.00 93.00 95 ILE A C 1
ATOM 783 O O . ILE A 1 95 ? -9.415 0.113 4.072 1.00 93.00 95 ILE A O 1
ATOM 787 N N . ILE A 1 96 ? -8.545 -1.947 3.867 1.00 92.50 96 ILE A N 1
ATOM 788 C CA . ILE A 1 96 ? -9.446 -2.586 4.821 1.00 92.50 96 ILE A CA 1
ATOM 789 C C . ILE A 1 96 ? -8.597 -3.108 5.972 1.00 92.50 96 ILE A C 1
ATOM 791 O O . ILE A 1 96 ? -7.783 -4.016 5.800 1.00 92.50 96 ILE A O 1
ATOM 795 N N . GLU A 1 97 ? -8.771 -2.524 7.153 1.00 91.44 97 GLU A N 1
ATOM 796 C CA . GLU A 1 97 ? -8.199 -3.057 8.380 1.00 91.44 97 GLU A CA 1
ATOM 797 C C . GLU A 1 97 ? -9.135 -4.130 8.933 1.00 91.44 97 GLU A C 1
ATOM 799 O O . GLU A 1 97 ? -10.248 -3.851 9.386 1.00 91.44 97 GLU A O 1
ATOM 804 N N . VAL A 1 98 ? -8.660 -5.372 8.902 1.00 89.94 98 VAL A N 1
ATOM 805 C CA . VAL A 1 98 ? -9.360 -6.510 9.487 1.00 89.94 98 VAL A CA 1
ATOM 806 C C . VAL A 1 98 ? -8.957 -6.630 10.952 1.00 89.94 98 VAL A C 1
ATOM 808 O O . VAL A 1 98 ? -7.803 -6.919 11.272 1.00 89.94 98 VAL A O 1
ATOM 811 N N . ARG A 1 99 ? -9.913 -6.432 11.857 1.00 87.19 99 ARG A N 1
ATOM 812 C CA . ARG A 1 99 ? -9.774 -6.762 13.280 1.00 87.19 99 ARG A CA 1
ATOM 813 C C . ARG A 1 99 ? -10.645 -7.969 13.604 1.00 87.19 99 ARG A C 1
ATOM 815 O O . ARG A 1 99 ? -11.436 -8.415 12.783 1.00 87.19 99 ARG A O 1
ATOM 822 N N . LYS A 1 100 ? -10.505 -8.484 14.827 1.00 84.75 100 LYS A N 1
ATOM 823 C CA . LYS A 1 100 ? -11.168 -9.716 15.278 1.00 84.75 100 LYS A CA 1
ATOM 824 C C . LYS A 1 100 ? -12.660 -9.775 14.922 1.00 84.75 100 LYS A C 1
ATOM 826 O O . LYS A 1 100 ? -13.104 -10.776 14.379 1.00 84.75 100 LYS A O 1
ATOM 831 N N . ASP A 1 101 ? -13.389 -8.700 15.207 1.00 85.38 101 ASP A N 1
ATOM 832 C CA . ASP A 1 101 ? -14.849 -8.675 15.077 1.00 85.38 101 ASP A CA 1
ATOM 833 C C . ASP A 1 101 ? -15.336 -7.594 14.106 1.00 85.38 101 ASP A C 1
ATOM 835 O O . ASP A 1 101 ? -16.541 -7.442 13.926 1.00 85.38 101 ASP A O 1
ATOM 839 N N . ILE A 1 102 ? -14.428 -6.801 13.528 1.00 85.06 102 ILE A N 1
ATOM 840 C CA . ILE A 1 102 ? -14.781 -5.604 12.763 1.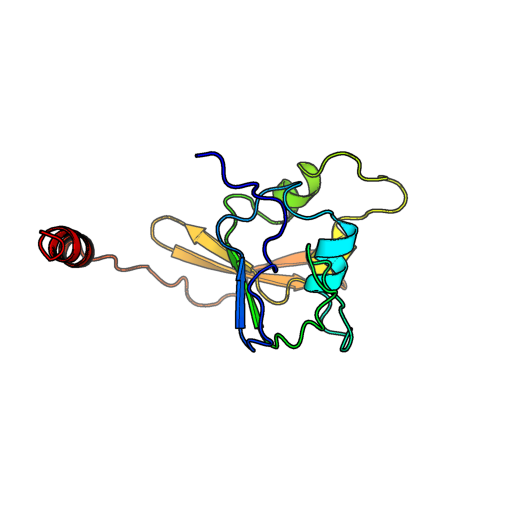00 85.06 102 ILE A CA 1
ATOM 841 C C . ILE A 1 102 ? -13.884 -5.406 11.546 1.00 85.06 102 ILE A C 1
ATOM 843 O O . ILE A 1 102 ? -12.675 -5.634 11.614 1.00 85.06 102 ILE A O 1
ATOM 847 N N . LEU A 1 103 ? -14.481 -4.908 10.466 1.00 88.69 103 LEU A N 1
ATOM 848 C CA . LEU A 1 103 ? -13.771 -4.350 9.320 1.00 88.69 103 LEU A CA 1
ATOM 849 C C . LEU A 1 103 ? -13.851 -2.829 9.364 1.00 88.69 103 LEU A C 1
ATOM 851 O O . LEU A 1 103 ? -14.930 -2.273 9.574 1.00 88.69 103 LEU A O 1
ATOM 855 N N . ILE A 1 104 ? -12.711 -2.171 9.171 1.00 88.88 104 ILE A N 1
ATOM 856 C CA . ILE A 1 104 ? -12.633 -0.714 9.081 1.00 88.88 104 ILE A CA 1
ATOM 857 C C . ILE A 1 104 ? -12.060 -0.348 7.720 1.00 88.88 104 ILE A C 1
ATOM 859 O O . ILE A 1 104 ? -10.964 -0.784 7.369 1.00 88.88 104 ILE A O 1
ATOM 863 N N . GLU A 1 105 ? -12.796 0.454 6.959 1.00 90.88 105 GLU A N 1
ATOM 864 C CA . GLU A 1 105 ? -12.356 0.927 5.651 1.00 90.88 105 GLU A CA 1
ATOM 865 C C . GLU A 1 105 ? -11.682 2.294 5.757 1.00 90.88 105 GLU A C 1
ATOM 867 O O . GLU A 1 105 ? -12.132 3.183 6.484 1.00 90.88 105 GLU A O 1
ATOM 872 N N . TYR A 1 106 ? -10.609 2.462 4.992 1.00 91.56 106 TYR A N 1
ATOM 873 C CA . TYR A 1 106 ? -9.866 3.702 4.868 1.00 91.56 106 TYR A CA 1
ATOM 874 C C . TYR A 1 106 ? -9.671 4.067 3.399 1.00 91.56 106 TYR A C 1
ATOM 876 O O . TYR A 1 106 ? -9.361 3.214 2.564 1.00 91.56 106 TYR A O 1
ATOM 884 N N . GLU A 1 107 ? -9.759 5.363 3.128 1.00 91.25 107 GLU A N 1
ATOM 885 C CA . GLU A 1 107 ? -9.401 5.993 1.861 1.00 91.25 107 GLU A CA 1
ATOM 886 C C . GLU A 1 107 ? -8.246 6.965 2.081 1.00 91.25 107 GLU A C 1
ATOM 888 O O . GLU A 1 107 ? -8.174 7.670 3.093 1.00 91.25 107 GLU A O 1
ATOM 893 N N . TYR A 1 108 ? -7.311 7.004 1.138 1.00 90.06 108 TYR A N 1
ATOM 894 C CA . TYR A 1 108 ? -6.210 7.954 1.191 1.00 90.06 108 TYR A CA 1
ATOM 895 C C . TYR A 1 108 ? -6.621 9.294 0.569 1.00 90.06 108 TYR A C 1
ATOM 897 O O . TYR A 1 108 ? -6.921 9.374 -0.620 1.00 90.06 108 TYR A O 1
ATOM 905 N N . ASP A 1 109 ? -6.585 10.369 1.359 1.00 89.00 109 ASP A N 1
ATOM 906 C CA . ASP A 1 109 ? -6.771 11.732 0.863 1.00 89.00 109 ASP A CA 1
ATOM 907 C C . ASP A 1 109 ? -5.422 12.329 0.448 1.00 89.00 109 ASP A C 1
ATOM 909 O O . ASP A 1 109 ? -4.613 12.735 1.290 1.00 89.00 109 ASP A O 1
ATOM 913 N N . SER A 1 110 ? -5.208 12.437 -0.865 1.00 86.06 110 SER A N 1
ATOM 914 C CA . SER A 1 110 ? -3.990 13.009 -1.445 1.00 86.06 110 SER A CA 1
ATOM 915 C C . SER A 1 110 ? -3.777 14.490 -1.129 1.00 86.06 110 SER A C 1
ATOM 917 O O . SER A 1 110 ? -2.651 14.967 -1.223 1.00 86.06 110 SER A O 1
ATOM 919 N N . SER A 1 111 ? -4.831 15.231 -0.781 1.00 88.00 111 SER A N 1
ATOM 920 C CA . SER A 1 111 ? -4.746 16.664 -0.464 1.00 88.00 111 SER A CA 1
ATOM 921 C C . SER A 1 111 ? -4.230 16.897 0.953 1.00 88.00 111 SER A C 1
ATOM 923 O O . SER A 1 111 ? -3.572 17.900 1.221 1.00 88.00 111 SER A O 1
ATOM 925 N N . LEU A 1 112 ? -4.547 15.974 1.866 1.00 86.50 112 LEU A N 1
ATOM 926 C CA . LEU A 1 112 ? -4.166 16.048 3.277 1.00 86.50 112 LEU A CA 1
ATOM 927 C C . LEU A 1 112 ? -3.007 15.113 3.641 1.00 86.50 112 LEU A C 1
ATOM 929 O O . LEU A 1 112 ? -2.542 15.175 4.779 1.00 86.50 112 LEU A O 1
ATOM 933 N N . ASP A 1 113 ? -2.576 14.264 2.703 1.00 85.44 113 ASP A N 1
ATOM 934 C CA . ASP A 1 113 ? -1.588 13.192 2.890 1.00 85.44 113 ASP A CA 1
ATOM 935 C C . ASP A 1 113 ? -1.929 12.290 4.087 1.00 85.44 113 ASP A C 1
ATOM 937 O O . ASP A 1 113 ? -1.101 11.990 4.949 1.00 85.44 113 ASP A O 1
ATOM 941 N N . LYS A 1 114 ? -3.209 11.912 4.197 1.00 88.31 114 LYS A N 1
ATOM 942 C CA . LYS A 1 114 ? -3.734 11.163 5.346 1.00 88.31 114 LYS A CA 1
ATOM 943 C C . LYS A 1 114 ? -4.771 10.140 4.926 1.00 88.31 114 LYS A C 1
ATOM 945 O O . LYS A 1 114 ? -5.584 10.385 4.041 1.00 88.31 114 LYS A O 1
ATOM 950 N N . PHE A 1 115 ? -4.788 9.024 5.646 1.00 88.81 115 PHE A N 1
ATOM 951 C CA . PHE A 1 115 ? -5.874 8.057 5.570 1.00 88.81 115 PHE A CA 1
ATOM 952 C C . PHE A 1 115 ? -7.070 8.564 6.372 1.00 88.81 115 PHE A C 1
ATOM 954 O O . PHE A 1 115 ? -6.943 8.890 7.555 1.00 88.81 115 PHE A O 1
ATOM 961 N N . LYS A 1 116 ? -8.227 8.635 5.720 1.00 90.75 116 LYS A N 1
ATOM 962 C CA . LYS A 1 116 ? -9.514 8.916 6.344 1.00 90.75 116 LYS A CA 1
ATOM 963 C C . LYS A 1 116 ? -10.268 7.612 6.490 1.00 90.75 116 LYS A C 1
ATOM 965 O O . LYS A 1 116 ? -10.371 6.850 5.535 1.00 90.75 116 LYS A O 1
ATOM 970 N N . GLN A 1 117 ? -10.780 7.367 7.686 1.00 89.00 117 GLN A N 1
ATOM 971 C CA . GLN A 1 117 ? -11.734 6.292 7.887 1.00 89.00 117 GLN A CA 1
ATOM 972 C C . GLN A 1 117 ? -13.026 6.655 7.156 1.00 89.00 117 GLN A C 1
ATOM 974 O O . GLN A 1 117 ? -13.496 7.788 7.264 1.00 89.00 117 GLN A O 1
ATOM 979 N N . ILE A 1 118 ? -13.572 5.704 6.410 1.00 86.06 118 ILE A N 1
ATOM 980 C CA . ILE A 1 118 ? -14.906 5.832 5.841 1.00 86.06 118 ILE A CA 1
ATOM 981 C C . ILE A 1 118 ? -15.882 5.392 6.931 1.00 86.06 118 ILE A C 1
ATOM 983 O O . ILE A 1 118 ? -15.699 4.326 7.523 1.00 86.06 118 ILE A O 1
ATOM 987 N N . ASP A 1 119 ? -16.924 6.184 7.183 1.00 65.62 119 ASP A N 1
ATOM 988 C CA . ASP A 1 119 ? -18.014 5.859 8.119 1.00 65.62 119 ASP A CA 1
ATOM 989 C C . ASP A 1 119 ? -18.926 4.730 7.584 1.00 65.62 119 ASP A C 1
ATOM 991 O O . ASP A 1 119 ? -20.137 4.716 7.808 1.00 65.62 119 ASP A O 1
ATOM 995 N N . SER A 1 120 ? -18.358 3.779 6.840 1.00 56.66 120 SER A N 1
ATOM 996 C CA . SER A 1 120 ? -19.010 2.530 6.478 1.00 56.66 120 SER A CA 1
ATOM 997 C C . SER A 1 120 ? -19.325 1.796 7.775 1.00 56.66 120 SER A C 1
ATOM 999 O O . SER A 1 120 ? -18.431 1.613 8.606 1.00 56.66 120 SER A O 1
ATOM 1001 N N . GLU A 1 121 ? -20.590 1.415 7.966 1.00 56.47 121 GLU A N 1
ATOM 1002 C CA . GLU A 1 121 ? -21.039 0.628 9.112 1.00 56.47 121 GLU A CA 1
ATOM 1003 C C . GLU A 1 121 ? -20.009 -0.453 9.416 1.00 56.47 121 GLU A C 1
ATOM 1005 O O . GLU A 1 121 ? -19.708 -1.285 8.564 1.00 56.47 121 GLU A O 1
ATOM 1010 N N . THR A 1 122 ? -19.425 -0.400 10.611 1.00 53.75 122 THR A N 1
ATOM 1011 C CA . THR A 1 122 ? -18.461 -1.381 11.082 1.00 53.75 122 THR A CA 1
ATOM 1012 C C . THR A 1 122 ? -19.036 -2.776 10.854 1.00 53.75 122 THR A C 1
ATOM 1014 O O . THR A 1 122 ? -19.902 -3.213 11.619 1.00 53.75 122 THR A O 1
ATOM 1017 N N . PHE A 1 123 ? -18.601 -3.462 9.792 1.00 59.16 123 PHE A N 1
ATOM 1018 C CA . PHE A 1 123 ? -19.148 -4.767 9.454 1.00 59.16 123 PHE A CA 1
ATOM 1019 C C . PHE A 1 123 ? -18.726 -5.715 10.564 1.00 59.16 123 PHE A C 1
ATOM 1021 O O . PHE A 1 123 ? -17.551 -6.074 10.678 1.00 59.16 123 PHE A O 1
ATOM 1028 N N . LYS A 1 124 ? -19.679 -6.068 11.430 1.00 56.78 124 LYS A N 1
ATOM 1029 C CA . LYS A 1 124 ? -19.448 -7.079 12.450 1.00 56.78 124 LYS A CA 1
ATOM 1030 C C . LYS A 1 124 ? -19.293 -8.409 11.743 1.00 56.78 124 LYS A C 1
ATOM 1032 O O . LYS A 1 124 ? -20.239 -8.904 11.131 1.00 56.78 124 LYS A O 1
ATOM 1037 N N . LEU A 1 125 ? -18.094 -8.970 11.820 1.00 53.88 125 LEU A N 1
ATOM 1038 C CA . LEU A 1 125 ? -17.842 -10.306 11.313 1.00 53.88 125 LEU A CA 1
ATOM 1039 C C . LEU A 1 125 ? -18.493 -11.290 12.283 1.00 53.88 125 LEU A C 1
ATOM 1041 O O . LEU A 1 125 ? -17.938 -11.626 13.327 1.00 53.88 125 LEU A O 1
ATOM 1045 N N . ASN A 1 126 ? -19.706 -11.730 11.953 1.00 48.22 126 ASN A N 1
ATOM 1046 C CA . ASN A 1 126 ? -20.378 -12.804 12.670 1.00 48.22 126 ASN A CA 1
ATOM 1047 C C . ASN A 1 126 ? -19.762 -14.137 12.230 1.00 48.22 126 ASN A C 1
ATOM 1049 O O . ASN A 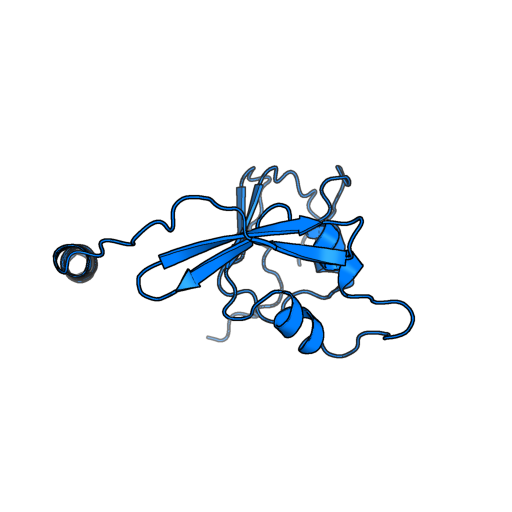1 126 ? -20.394 -14.897 11.505 1.00 48.22 126 ASN A O 1
ATOM 1053 N N . PHE A 1 127 ? -18.521 -14.418 12.629 1.00 48.94 127 PHE A N 1
ATOM 1054 C CA . PHE A 1 127 ? -17.983 -15.767 12.486 1.00 48.94 127 PHE A CA 1
ATOM 1055 C C . PHE A 1 127 ? -18.713 -16.671 13.484 1.00 48.94 127 PHE A C 1
ATOM 1057 O O . PHE A 1 127 ? -18.369 -16.731 14.667 1.00 48.94 127 PHE A O 1
ATOM 1064 N N . THR A 1 128 ? -19.767 -17.346 13.031 1.00 46.03 128 THR A N 1
ATOM 1065 C CA . THR A 1 128 ? -20.389 -18.435 13.784 1.00 46.03 128 THR A CA 1
ATOM 1066 C C . THR A 1 128 ? -19.438 -19.632 13.802 1.00 46.03 128 THR A C 1
ATOM 1068 O O . THR A 1 128 ? -18.845 -19.981 12.787 1.00 46.03 128 THR A O 1
ATOM 1071 N N . GLN A 1 129 ? -19.288 -20.287 14.960 1.00 51.34 129 GLN A N 1
ATOM 1072 C CA . GLN A 1 129 ? -18.405 -21.453 15.166 1.00 51.34 129 GLN A CA 1
ATOM 1073 C C . GLN A 1 129 ? -18.678 -22.647 14.221 1.00 51.34 129 GLN A C 1
ATOM 1075 O O . GLN A 1 129 ? -17.910 -23.605 14.213 1.00 51.34 129 GLN A O 1
ATOM 1080 N N . GLU A 1 130 ? -19.737 -22.610 13.409 1.00 49.69 130 GLU A N 1
ATOM 1081 C CA . GLU A 1 130 ? -20.011 -23.623 12.385 1.00 49.69 130 GLU A CA 1
ATOM 1082 C C . GLU A 1 130 ? -19.077 -23.503 11.167 1.00 49.69 130 GLU A C 1
ATOM 1084 O O . GLU A 1 130 ? -18.733 -24.522 10.564 1.00 49.69 130 GLU A O 1
ATOM 1089 N N . ASP A 1 131 ? -18.550 -22.310 10.863 1.00 47.34 131 ASP A N 1
ATOM 1090 C CA . ASP A 1 131 ? -17.719 -22.093 9.669 1.00 47.34 131 ASP A CA 1
ATOM 1091 C C . ASP A 1 131 ? -16.322 -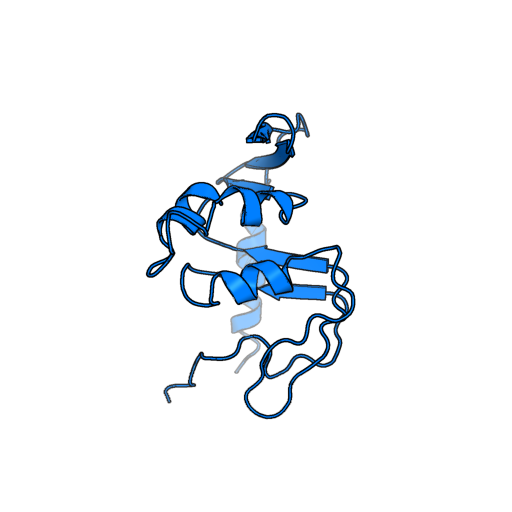22.725 9.782 1.00 47.34 131 ASP A C 1
ATOM 1093 O O . ASP A 1 131 ? -15.687 -23.028 8.771 1.00 47.34 131 ASP A O 1
ATOM 1097 N N . THR A 1 132 ? -15.848 -23.020 10.999 1.00 44.12 132 THR A N 1
ATOM 1098 C CA . THR A 1 132 ? -14.585 -23.752 11.196 1.00 44.12 132 THR A CA 1
ATOM 1099 C C . THR A 1 132 ? -14.718 -25.252 10.921 1.00 44.12 132 THR A C 1
ATOM 1101 O O . THR A 1 132 ? -13.718 -25.902 10.615 1.00 44.12 132 THR A O 1
ATOM 1104 N N . ASN A 1 133 ? -15.933 -25.813 10.977 1.00 39.59 133 ASN A N 1
ATOM 1105 C CA . ASN A 1 133 ? -16.155 -27.241 10.720 1.00 39.59 133 ASN A CA 1
ATOM 1106 C C . ASN A 1 133 ? -16.172 -27.574 9.222 1.00 39.59 133 ASN A C 1
ATOM 1108 O O . ASN A 1 133 ? -15.749 -28.664 8.832 1.00 39.59 133 ASN A O 1
ATOM 1112 N N . SER A 1 134 ? -16.552 -26.621 8.368 1.00 43.06 134 SER A N 1
ATOM 1113 C CA . SER A 1 134 ? -16.532 -26.795 6.910 1.00 43.06 134 SER A CA 1
ATOM 1114 C C . SER A 1 134 ? -15.108 -26.975 6.363 1.00 43.06 134 SER A C 1
ATOM 1116 O O . SER A 1 134 ? -14.898 -27.783 5.457 1.00 43.06 134 SER A O 1
ATOM 1118 N N . PHE A 1 135 ? -14.104 -26.329 6.972 1.00 39.59 135 PHE A N 1
ATOM 1119 C CA . PHE A 1 135 ? -12.689 -26.513 6.616 1.00 39.59 135 PHE A CA 1
ATOM 1120 C C . PHE A 1 135 ? -12.080 -27.825 7.140 1.00 39.59 135 PHE A C 1
ATOM 1122 O O . PHE A 1 135 ? -11.110 -28.315 6.559 1.00 39.59 135 PHE A O 1
ATOM 1129 N N . CYS A 1 136 ? -12.640 -28.425 8.198 1.00 36.88 136 CYS A N 1
ATOM 1130 C CA . CYS A 1 136 ? -12.207 -29.742 8.680 1.00 36.88 136 CYS A CA 1
ATOM 1131 C C . CYS A 1 136 ? -12.679 -30.883 7.765 1.00 36.88 136 CYS A C 1
ATOM 1133 O O . CYS A 1 136 ? -11.926 -31.834 7.569 1.00 36.88 136 CYS A O 1
ATOM 1135 N N . SER A 1 137 ? -13.856 -30.769 7.136 1.00 31.20 137 SER A N 1
ATOM 1136 C CA . SER A 1 137 ? -14.387 -31.830 6.257 1.00 31.20 137 SER A CA 1
ATOM 1137 C C . SER A 1 137 ? -13.573 -32.049 4.970 1.00 31.20 137 SER A C 1
ATOM 1139 O O . SER A 1 137 ? -13.508 -33.163 4.454 1.00 31.20 137 SER A O 1
ATOM 1141 N N . LEU A 1 138 ? -12.873 -31.021 4.472 1.00 35.97 138 LEU A N 1
ATOM 1142 C CA . LEU A 1 138 ? -12.034 -31.137 3.271 1.00 35.97 138 LEU A CA 1
ATOM 1143 C C . LEU A 1 138 ? -10.716 -31.889 3.519 1.00 35.97 138 LEU A C 1
ATOM 1145 O O . LEU A 1 138 ? -10.086 -32.332 2.561 1.00 35.97 138 LEU A O 1
ATOM 1149 N N . LYS A 1 139 ? -10.304 -32.085 4.782 1.00 37.12 139 LYS A N 1
ATOM 1150 C CA . LYS A 1 139 ? -9.152 -32.940 5.118 1.00 37.12 139 LYS A CA 1
ATOM 1151 C C . LYS A 1 139 ? -9.483 -34.435 5.101 1.00 37.12 139 LYS A C 1
ATOM 1153 O O . LYS A 1 139 ? -8.561 -35.232 4.980 1.00 37.12 139 LYS A O 1
ATOM 1158 N N . GLU A 1 140 ? -10.757 -34.818 5.182 1.00 36.47 140 GLU A N 1
ATOM 1159 C CA . GLU A 1 140 ? -11.179 -36.230 5.145 1.00 36.47 140 GLU A CA 1
ATOM 1160 C C . GLU A 1 140 ? -11.442 -36.754 3.722 1.00 36.47 140 GLU A C 1
ATOM 1162 O O . GLU A 1 140 ? -11.565 -37.959 3.527 1.00 36.47 140 GLU A O 1
ATOM 1167 N N . LEU A 1 141 ? -11.457 -35.875 2.711 1.00 35.72 141 LEU A N 1
ATOM 1168 C CA . LEU A 1 141 ? -11.645 -36.230 1.295 1.00 35.72 141 LEU A CA 1
ATOM 1169 C C . LEU A 1 141 ? -10.330 -36.424 0.509 1.00 35.72 141 LEU A C 1
ATOM 1171 O O . LEU A 1 141 ? -10.361 -36.559 -0.712 1.00 35.72 141 LEU A O 1
ATOM 1175 N N . LEU A 1 142 ? -9.182 -36.453 1.193 1.00 36.91 142 LEU A N 1
ATOM 1176 C CA . LEU A 1 142 ? -7.859 -36.731 0.613 1.00 36.91 142 LEU A CA 1
ATOM 1177 C C . LEU A 1 142 ? -7.188 -37.942 1.288 1.00 36.91 142 LEU A C 1
ATOM 1179 O O . LEU A 1 142 ? -6.028 -37.868 1.695 1.00 36.91 142 LEU A O 1
ATOM 1183 N N . ASN A 1 143 ? -7.931 -39.047 1.388 1.00 38.50 143 ASN A N 1
ATOM 1184 C CA . ASN A 1 143 ? -7.367 -40.397 1.491 1.00 38.50 143 ASN A CA 1
ATOM 1185 C C . ASN A 1 143 ? -7.492 -41.107 0.143 1.00 38.50 143 ASN A C 1
ATOM 1187 O O . ASN A 1 143 ? -8.605 -41.068 -0.427 1.00 38.50 143 ASN A O 1
#

Radius of gyration: 18.13 Å; chains: 1; bounding box: 38×57×36 Å

Sequence (143 aa):
MSGSNNDPFQHYEGQSVIILDELRPNIIAYNELLKILDPHTFDVVVSSRYFNKPLTATTIIITTPYPPYLFFEKIKGLDKEIDKAFQLYRRLEKIIEVRKDILIEYEYDSSLDKFKQIDSETFKLNFTQEDTNSFCSLKELLN

Organism: NCBI:txid1889241